Protein AF-A0AAN0KGN3-F1 (afdb_monomer_lite)

Secondary structure (DSSP, 8-state):
-HHHHHHHHHHHHHHHHHHHHHTT--HHHHHHHHHHHHHHHHHHHHHHHH--GGGG-S-PPTTHHHHHHHHHHHHHHHHHHTT-HHHHHHHHHHHHHHHHHHHPPPPGGG--

Radius of gyration: 15.7 Å; chains: 1; bounding box: 32×28×47 Å

Foldseek 3Di:
DVVVVVVVVVLVLLVVLLCCCPPVVPVVSVVVSVVVLVVLLVVLQCCLVVAALVVVPDDDPPCVVVVVVVSLVVVLVSCVVVPNPVSSVSSVVSVVSNVNRSHHDDDVVVPD

pLDDT: mean 86.77, std 10.45, range [43.47, 96.44]

Sequence (112 aa):
MNYWIKAIAFDSLLALALYAWLVAGMDGAGRVALFFLWFTAVMRILVGLLGNKTMFKEIRPTGFGVYHAVTDLVVVCLIVWVGHLWLGAILAIGYFLVEAARQKEPIAKEAA

Structure (mmCIF, N/CA/C/O backbone):
data_AF-A0AAN0KGN3-F1
#
_entry.id   AF-A0AAN0KGN3-F1
#
loop_
_atom_site.group_PDB
_atom_site.id
_atom_site.type_symbol
_atom_site.label_atom_id
_atom_site.label_alt_id
_atom_site.label_comp_id
_atom_site.label_asym_id
_atom_site.label_entity_id
_atom_site.label_seq_id
_atom_site.pdbx_PDB_ins_code
_atom_site.Cartn_x
_atom_site.Cartn_y
_atom_site.Cartn_z
_atom_site.occupancy
_atom_site.B_iso_or_equiv
_atom_site.auth_seq_id
_atom_site.auth_comp_id
_atom_site.auth_asym_id
_atom_site.auth_atom_id
_atom_site.pdbx_PDB_model_num
ATOM 1 N N . MET A 1 1 ? 7.179 13.508 15.544 1.00 60.62 1 MET A N 1
ATOM 2 C CA . MET A 1 1 ? 8.206 13.645 14.485 1.00 60.62 1 MET A CA 1
ATOM 3 C C . MET A 1 1 ? 8.683 12.291 13.958 1.00 60.62 1 MET A C 1
ATOM 5 O O . MET A 1 1 ? 8.536 12.050 12.770 1.00 60.62 1 MET A O 1
ATOM 9 N N . ASN A 1 2 ? 9.129 11.364 14.819 1.00 71.56 2 ASN A N 1
ATOM 10 C CA . ASN A 1 2 ? 9.619 10.035 14.396 1.00 71.56 2 ASN A CA 1
ATOM 11 C C . ASN A 1 2 ? 8.616 9.207 13.566 1.00 71.56 2 ASN A C 1
ATOM 13 O O . ASN A 1 2 ? 9.029 8.465 12.682 1.00 71.56 2 ASN A O 1
ATOM 17 N N . TYR A 1 3 ? 7.311 9.348 13.821 1.00 70.56 3 TYR A N 1
ATOM 18 C CA . TYR A 1 3 ? 6.257 8.634 13.089 1.00 70.56 3 TYR A CA 1
ATOM 19 C C . TYR A 1 3 ? 6.157 9.065 11.612 1.00 70.56 3 TYR A C 1
ATOM 21 O O . TYR A 1 3 ? 6.128 8.221 10.722 1.00 70.56 3 TYR A O 1
ATOM 29 N N . TRP A 1 4 ? 6.213 10.375 11.348 1.00 76.44 4 TRP A N 1
ATOM 30 C CA . TRP A 1 4 ? 6.208 10.937 9.992 1.00 76.44 4 TRP A CA 1
ATOM 31 C C . TRP A 1 4 ? 7.461 10.557 9.205 1.00 76.44 4 TRP A C 1
ATOM 33 O O . TRP A 1 4 ? 7.357 10.172 8.048 1.00 76.44 4 TRP A O 1
ATOM 43 N N . ILE A 1 5 ? 8.636 10.602 9.843 1.00 82.38 5 ILE A N 1
ATOM 44 C CA . ILE A 1 5 ? 9.907 10.262 9.186 1.00 82.38 5 ILE A CA 1
ATOM 45 C C . ILE A 1 5 ? 9.901 8.805 8.714 1.00 82.38 5 ILE A C 1
ATOM 47 O O . ILE A 1 5 ? 10.294 8.534 7.586 1.00 82.38 5 ILE A O 1
ATOM 51 N N . LYS A 1 6 ? 9.423 7.869 9.546 1.00 81.56 6 LYS A N 1
ATOM 52 C CA . LYS A 1 6 ? 9.345 6.448 9.171 1.00 81.56 6 LYS A CA 1
ATOM 53 C C . LYS A 1 6 ? 8.397 6.213 7.993 1.00 81.56 6 LYS A C 1
ATOM 55 O O . LYS A 1 6 ? 8.760 5.479 7.080 1.00 81.56 6 LYS A O 1
ATOM 60 N N . ALA A 1 7 ? 7.221 6.844 8.006 1.00 80.06 7 ALA A N 1
ATOM 61 C CA . ALA A 1 7 ? 6.247 6.725 6.922 1.00 80.06 7 ALA A CA 1
ATOM 62 C C . ALA A 1 7 ? 6.798 7.295 5.606 1.00 80.06 7 ALA A C 1
ATOM 64 O O . ALA A 1 7 ? 6.843 6.592 4.604 1.00 80.06 7 ALA A O 1
ATOM 65 N N . ILE A 1 8 ? 7.329 8.521 5.642 1.00 85.31 8 ILE A N 1
ATOM 66 C CA . ILE A 1 8 ? 7.904 9.184 4.465 1.00 85.31 8 ILE A CA 1
ATOM 67 C C . ILE A 1 8 ? 9.103 8.403 3.922 1.00 85.31 8 ILE A C 1
ATOM 69 O O . ILE A 1 8 ? 9.246 8.277 2.710 1.00 85.31 8 ILE A O 1
ATOM 73 N N . ALA A 1 9 ? 9.966 7.867 4.789 1.00 86.06 9 ALA A N 1
ATOM 74 C CA . ALA A 1 9 ? 11.120 7.082 4.358 1.00 86.06 9 ALA A CA 1
ATOM 75 C C . ALA A 1 9 ? 10.695 5.801 3.628 1.00 86.06 9 ALA A C 1
ATOM 77 O O . ALA A 1 9 ? 11.261 5.479 2.584 1.00 86.06 9 ALA A O 1
ATOM 78 N N . PHE A 1 10 ? 9.685 5.097 4.147 1.00 85.19 10 PHE A N 1
ATOM 79 C CA . PHE A 1 10 ? 9.154 3.902 3.497 1.00 85.19 10 PHE A CA 1
ATOM 80 C C . PHE A 1 10 ? 8.495 4.237 2.153 1.00 85.19 10 PHE A C 1
ATOM 82 O O . PHE A 1 10 ? 8.825 3.616 1.144 1.00 85.19 10 PHE A O 1
ATOM 89 N N . ASP A 1 11 ? 7.648 5.268 2.116 1.00 86.50 11 ASP A N 1
ATOM 90 C CA . ASP A 1 11 ? 6.973 5.718 0.894 1.00 86.50 11 ASP A CA 1
ATOM 91 C C . ASP A 1 11 ? 7.984 6.187 -0.162 1.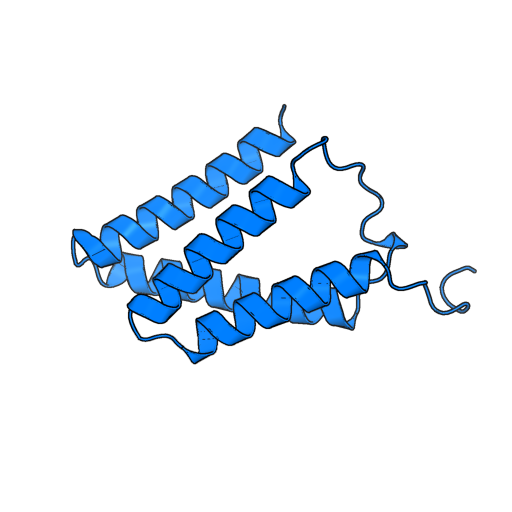00 86.50 11 ASP A C 1
ATOM 93 O O . ASP A 1 11 ? 7.846 5.868 -1.340 1.00 86.50 11 ASP A O 1
ATOM 97 N N . SER A 1 12 ? 9.053 6.871 0.256 1.00 87.38 12 SER A N 1
ATOM 98 C CA . SER A 1 12 ? 10.137 7.306 -0.634 1.00 87.38 12 SER A CA 1
ATOM 99 C C . SER A 1 12 ? 10.923 6.125 -1.200 1.00 87.38 12 SER A C 1
ATOM 101 O O . SER A 1 12 ? 11.287 6.138 -2.373 1.00 87.38 12 SER A O 1
ATOM 103 N N . LEU A 1 13 ? 11.177 5.089 -0.394 1.00 89.75 13 LEU A N 1
ATOM 104 C CA . LEU A 1 13 ? 11.869 3.882 -0.845 1.00 89.75 13 LEU A CA 1
ATOM 105 C C . LEU A 1 13 ? 11.018 3.097 -1.850 1.00 89.75 13 LEU A C 1
ATOM 107 O O . LEU A 1 13 ? 11.528 2.662 -2.883 1.00 89.75 13 LEU A O 1
ATOM 111 N N . LEU A 1 14 ? 9.715 2.970 -1.585 1.00 89.12 14 LEU A N 1
ATOM 112 C CA . LEU A 1 14 ? 8.775 2.360 -2.520 1.00 89.12 14 LEU A CA 1
ATOM 113 C C . LEU A 1 14 ? 8.667 3.179 -3.815 1.00 89.12 14 LEU A C 1
ATOM 115 O O . LEU A 1 14 ? 8.743 2.611 -4.902 1.00 89.12 14 LEU A O 1
ATOM 119 N N . ALA A 1 15 ? 8.553 4.504 -3.713 1.00 89.12 15 ALA A N 1
ATOM 120 C CA . ALA A 1 15 ? 8.502 5.400 -4.863 1.00 89.12 15 ALA A CA 1
ATOM 121 C C . ALA A 1 15 ? 9.782 5.325 -5.705 1.00 89.12 15 ALA A C 1
ATOM 123 O O . ALA A 1 15 ? 9.701 5.274 -6.930 1.00 89.12 15 ALA A O 1
ATOM 124 N N . LEU A 1 16 ? 10.958 5.250 -5.073 1.00 90.25 16 LEU A N 1
ATOM 125 C CA . LEU A 1 16 ? 12.233 5.081 -5.767 1.00 90.25 16 LEU A CA 1
ATOM 126 C C . LEU A 1 16 ? 12.302 3.736 -6.501 1.00 90.25 16 LEU A C 1
ATOM 128 O O . LEU A 1 16 ? 12.737 3.694 -7.650 1.00 90.25 16 LEU A O 1
ATOM 132 N N . ALA A 1 17 ? 11.849 2.649 -5.870 1.00 88.94 17 ALA A N 1
ATOM 133 C CA . ALA A 1 17 ? 11.807 1.330 -6.501 1.00 88.94 17 ALA A CA 1
ATOM 134 C C . ALA A 1 17 ? 10.844 1.303 -7.701 1.00 88.94 17 ALA A C 1
ATOM 136 O O . ALA A 1 17 ? 11.187 0.766 -8.755 1.00 88.94 17 ALA A O 1
ATOM 137 N N . LEU A 1 18 ? 9.672 1.935 -7.572 1.00 88.69 18 LEU A N 1
ATOM 138 C CA . LEU A 1 18 ? 8.719 2.094 -8.672 1.00 88.69 18 LEU A CA 1
ATOM 139 C C . LEU A 1 18 ? 9.287 2.979 -9.787 1.00 88.69 18 LEU A C 1
ATOM 141 O O . LEU A 1 18 ? 9.171 2.623 -10.951 1.00 88.69 18 LEU A O 1
ATOM 145 N N . TYR A 1 19 ? 9.957 4.085 -9.467 1.00 90.75 19 TYR A N 1
ATOM 146 C CA . TYR A 1 19 ? 10.610 4.934 -10.466 1.00 90.75 19 TYR A CA 1
ATOM 147 C C . TYR A 1 19 ? 11.707 4.177 -11.228 1.00 90.75 19 TYR A C 1
ATOM 149 O O . TYR A 1 19 ? 11.734 4.188 -12.459 1.00 90.75 19 TYR A O 1
ATOM 157 N N . ALA A 1 20 ? 12.587 3.473 -10.510 1.00 90.31 20 ALA A N 1
ATOM 158 C CA . ALA A 1 20 ? 13.652 2.675 -11.112 1.00 90.31 20 ALA A CA 1
ATOM 159 C C . ALA A 1 20 ? 13.094 1.588 -12.043 1.00 90.31 20 ALA A C 1
ATOM 161 O O . ALA A 1 20 ? 13.666 1.310 -13.095 1.00 90.31 20 ALA A O 1
ATOM 162 N N . TRP A 1 21 ? 11.948 1.005 -11.696 1.00 92.75 21 TRP A N 1
ATOM 163 C CA . TRP A 1 21 ? 11.275 0.054 -12.567 1.00 92.75 21 TRP A CA 1
ATOM 164 C C . TRP A 1 21 ? 10.630 0.722 -13.786 1.00 92.75 21 TRP A C 1
ATOM 166 O O . TRP A 1 21 ? 10.942 0.363 -14.918 1.00 92.75 21 TRP A O 1
ATOM 176 N N . LEU A 1 22 ? 9.742 1.693 -13.563 1.00 88.81 22 LEU A N 1
ATOM 177 C CA . LEU A 1 22 ? 8.845 2.220 -14.595 1.00 88.81 22 LEU A CA 1
ATOM 178 C C . LEU A 1 22 ? 9.511 3.214 -15.539 1.00 88.81 22 LEU A C 1
ATOM 180 O O . LEU A 1 22 ? 9.091 3.338 -16.685 1.00 88.81 22 LEU A O 1
ATOM 184 N N . VAL A 1 23 ? 10.532 3.924 -15.062 1.00 90.88 23 VAL A N 1
ATOM 185 C CA . VAL A 1 23 ? 11.231 4.951 -15.840 1.00 90.88 23 VAL A CA 1
ATOM 186 C C . VAL A 1 23 ? 12.600 4.457 -16.286 1.00 90.88 23 VAL A C 1
ATOM 188 O O . VAL A 1 23 ? 12.948 4.610 -17.452 1.00 90.88 23 VAL A O 1
ATOM 191 N N . ALA A 1 24 ? 13.373 3.837 -15.388 1.00 88.44 24 ALA A N 1
ATOM 192 C CA . ALA A 1 24 ? 14.718 3.358 -15.720 1.00 88.44 24 ALA A CA 1
ATOM 193 C C . ALA A 1 24 ? 14.748 1.925 -16.289 1.00 88.44 24 ALA A C 1
ATOM 195 O O . ALA A 1 24 ? 15.820 1.441 -16.647 1.00 88.44 24 ALA A O 1
ATOM 196 N N . GLY A 1 25 ? 13.598 1.242 -16.381 1.00 88.81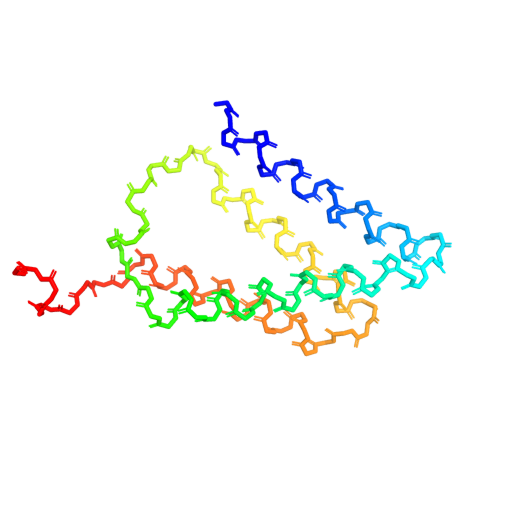 25 GLY A N 1
ATOM 197 C CA . GLY A 1 25 ? 13.494 -0.101 -16.962 1.00 88.81 25 GLY A CA 1
ATOM 198 C C . GLY A 1 25 ? 14.208 -1.186 -16.151 1.00 88.81 25 GLY A C 1
ATOM 199 O O . GLY A 1 25 ? 14.552 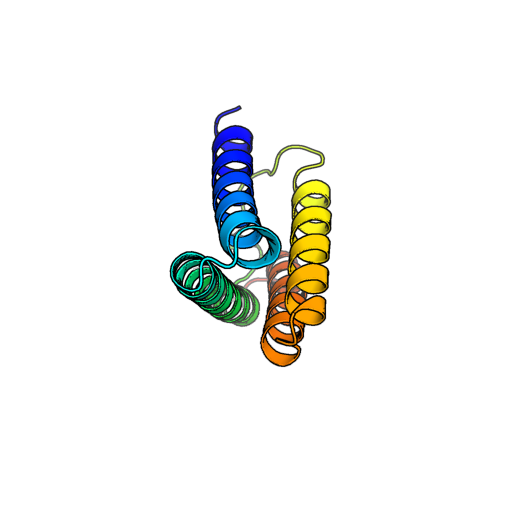-2.238 -16.684 1.00 88.81 25 GLY A O 1
ATOM 200 N N . MET A 1 26 ? 14.484 -0.941 -14.866 1.00 92.69 26 MET A N 1
ATOM 201 C CA . MET A 1 26 ? 15.199 -1.893 -14.019 1.00 92.69 26 MET A CA 1
ATOM 202 C C . MET A 1 26 ? 14.244 -2.971 -13.496 1.00 92.69 26 MET A C 1
ATOM 204 O O . MET A 1 26 ? 13.655 -2.830 -12.423 1.00 92.69 26 MET A O 1
ATOM 208 N N . ASP A 1 27 ? 14.143 -4.092 -14.211 1.00 90.69 27 ASP A N 1
ATOM 209 C CA . ASP A 1 27 ? 13.270 -5.219 -13.839 1.00 90.69 27 ASP A CA 1
ATOM 210 C C . ASP A 1 27 ? 13.503 -5.732 -12.410 1.00 90.69 27 ASP A C 1
ATOM 212 O O . ASP A 1 27 ? 12.566 -6.134 -11.717 1.00 90.69 27 ASP A O 1
ATOM 216 N N . GLY A 1 28 ? 14.754 -5.696 -11.937 1.00 89.81 28 GLY A N 1
ATOM 217 C CA . GLY A 1 28 ? 15.098 -6.068 -10.563 1.00 89.81 28 GLY A CA 1
ATOM 218 C C . GLY A 1 28 ? 14.388 -5.199 -9.521 1.00 89.81 28 GLY A C 1
ATOM 219 O O . GLY A 1 28 ? 13.845 -5.729 -8.552 1.00 89.81 28 GLY A O 1
ATOM 220 N N . ALA A 1 29 ? 14.322 -3.883 -9.747 1.00 90.31 29 ALA A N 1
ATOM 221 C CA . ALA A 1 29 ? 13.608 -2.961 -8.866 1.00 90.31 29 ALA A CA 1
ATOM 222 C C . ALA A 1 29 ? 12.096 -3.229 -8.889 1.00 90.31 29 ALA A C 1
ATOM 224 O O . ALA A 1 29 ? 11.455 -3.221 -7.838 1.00 90.31 29 ALA A O 1
ATOM 225 N N . GLY A 1 30 ? 11.552 -3.569 -10.061 1.00 90.50 30 GLY A N 1
ATOM 226 C CA . GLY A 1 30 ? 10.147 -3.941 -10.219 1.00 90.50 30 GLY A CA 1
ATOM 227 C C . GLY A 1 30 ? 9.768 -5.174 -9.410 1.00 90.50 30 GLY A C 1
ATOM 228 O O . GLY A 1 30 ? 8.782 -5.158 -8.678 1.00 90.50 30 GLY A O 1
ATOM 229 N N . ARG A 1 31 ? 10.594 -6.225 -9.452 1.00 93.06 31 ARG A N 1
ATOM 230 C CA . ARG A 1 31 ? 10.373 -7.446 -8.656 1.00 93.06 31 ARG A CA 1
ATOM 231 C C . ARG A 1 31 ? 10.372 -7.165 -7.157 1.00 93.06 31 ARG A C 1
ATOM 233 O O . ARG A 1 31 ? 9.517 -7.688 -6.447 1.00 93.06 31 ARG A O 1
ATOM 240 N N . VAL A 1 32 ? 11.296 -6.327 -6.684 1.00 92.25 32 VAL A N 1
ATOM 241 C CA . VAL A 1 32 ? 11.357 -5.925 -5.272 1.00 92.25 32 VAL A CA 1
ATOM 242 C C . VAL A 1 32 ? 10.116 -5.116 -4.889 1.00 92.25 32 VAL A C 1
ATOM 244 O O . VAL A 1 32 ? 9.474 -5.434 -3.889 1.00 92.25 32 VAL A O 1
ATOM 247 N N . ALA A 1 33 ? 9.725 -4.128 -5.699 1.00 91.88 33 ALA A N 1
ATOM 248 C CA . ALA A 1 33 ? 8.528 -3.325 -5.457 1.00 91.88 33 ALA A CA 1
ATOM 249 C C . ALA A 1 33 ? 7.261 -4.195 -5.413 1.00 91.88 33 ALA A C 1
ATOM 251 O O . ALA A 1 33 ? 6.494 -4.126 -4.454 1.00 91.88 33 ALA A O 1
AT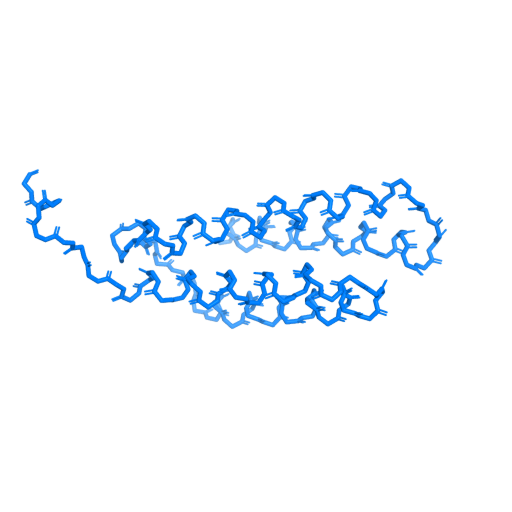OM 252 N N . LEU A 1 34 ? 7.070 -5.070 -6.405 1.00 93.81 34 LEU A N 1
ATOM 253 C CA . LEU A 1 34 ? 5.935 -5.991 -6.463 1.00 93.81 34 LEU A CA 1
ATOM 254 C C . LEU A 1 34 ? 5.903 -6.941 -5.265 1.00 93.81 34 LEU A C 1
ATOM 256 O O . LEU A 1 34 ? 4.831 -7.166 -4.706 1.00 93.81 34 LEU A O 1
ATOM 260 N N . PHE A 1 35 ? 7.053 -7.470 -4.841 1.00 94.25 35 PHE A N 1
ATOM 261 C CA . PHE A 1 35 ? 7.140 -8.313 -3.649 1.00 94.25 35 PHE A CA 1
ATOM 262 C C . PHE A 1 35 ? 6.660 -7.567 -2.397 1.00 94.25 35 PHE A C 1
ATOM 264 O O . PHE A 1 35 ? 5.795 -8.068 -1.677 1.00 94.25 35 PHE A O 1
ATOM 271 N N . PHE A 1 36 ? 7.158 -6.349 -2.163 1.00 92.56 36 PHE A N 1
ATOM 272 C CA . PHE A 1 36 ? 6.737 -5.537 -1.018 1.00 92.56 36 PHE A CA 1
ATOM 273 C C . PHE A 1 36 ? 5.254 -5.171 -1.066 1.00 92.56 36 PHE A C 1
ATOM 275 O O . PHE A 1 36 ? 4.586 -5.164 -0.029 1.00 92.56 36 PHE A O 1
ATOM 282 N N . LEU A 1 37 ? 4.718 -4.895 -2.252 1.00 94.56 37 LEU A N 1
ATOM 283 C CA . LEU A 1 37 ? 3.306 -4.574 -2.430 1.00 94.56 37 LEU A CA 1
ATOM 284 C C . LEU A 1 37 ? 2.407 -5.781 -2.171 1.00 94.56 37 LEU A C 1
ATOM 286 O O . LEU A 1 37 ? 1.419 -5.647 -1.455 1.00 94.56 37 LEU A O 1
ATOM 290 N N . TRP A 1 38 ? 2.769 -6.966 -2.667 1.00 95.69 38 TRP A N 1
ATOM 291 C CA . TRP A 1 38 ? 2.061 -8.207 -2.347 1.00 95.69 38 TRP A CA 1
ATOM 292 C C . TRP A 1 38 ? 2.105 -8.516 -0.854 1.00 95.69 38 TRP A C 1
ATOM 294 O O . TRP A 1 38 ? 1.067 -8.794 -0.255 1.00 95.69 38 TRP A O 1
ATOM 304 N N . PHE A 1 39 ? 3.283 -8.408 -0.238 1.00 94.75 39 PHE A N 1
ATOM 305 C CA . PHE A 1 39 ? 3.440 -8.579 1.203 1.00 94.75 39 PHE A CA 1
ATOM 306 C C . PHE A 1 39 ? 2.530 -7.617 1.981 1.00 94.75 39 PHE A C 1
ATOM 308 O O . PHE A 1 39 ? 1.776 -8.036 2.859 1.00 94.75 39 PHE A O 1
ATOM 315 N N . THR A 1 40 ? 2.528 -6.337 1.604 1.00 93.19 40 THR A N 1
ATOM 316 C CA . THR A 1 40 ? 1.673 -5.315 2.220 1.00 93.19 40 THR A CA 1
ATOM 317 C C . THR A 1 40 ? 0.189 -5.626 2.024 1.00 93.19 40 THR A C 1
ATOM 319 O O . THR A 1 40 ? -0.587 -5.514 2.971 1.00 93.19 40 THR A O 1
ATOM 322 N N . ALA A 1 41 ? -0.219 -6.062 0.830 1.00 94.25 41 ALA A N 1
ATOM 323 C CA . ALA A 1 41 ? -1.601 -6.421 0.528 1.00 94.25 41 ALA A CA 1
ATOM 324 C C . ALA A 1 41 ? -2.095 -7.585 1.404 1.00 94.25 41 ALA A C 1
ATOM 326 O O . ALA A 1 41 ? -3.159 -7.493 2.019 1.00 94.25 41 ALA A O 1
ATOM 327 N N . VAL A 1 42 ? -1.289 -8.645 1.528 1.00 96.12 42 VAL A N 1
ATOM 328 C CA . VAL A 1 42 ? -1.593 -9.804 2.382 1.00 96.12 42 VAL A CA 1
ATOM 329 C C . VAL A 1 42 ? -1.698 -9.384 3.845 1.00 96.12 42 VAL A C 1
ATOM 331 O O . VAL A 1 42 ? -2.682 -9.709 4.509 1.00 96.12 42 VAL A O 1
ATOM 334 N N . MET A 1 43 ? -0.735 -8.605 4.342 1.00 95.06 43 MET A N 1
ATOM 335 C CA . MET A 1 43 ? -0.761 -8.117 5.722 1.00 95.06 43 MET A CA 1
ATOM 336 C C . MET A 1 43 ? -1.991 -7.250 6.000 1.00 95.06 43 MET A C 1
ATOM 338 O O . MET A 1 43 ? -2.609 -7.398 7.051 1.00 95.06 43 MET A O 1
ATOM 342 N N . ARG A 1 44 ? -2.399 -6.390 5.058 1.00 93.25 44 ARG A N 1
ATOM 343 C CA . ARG A 1 44 ? -3.623 -5.583 5.183 1.00 93.25 44 ARG A CA 1
ATOM 344 C C . ARG A 1 44 ? -4.876 -6.442 5.264 1.00 93.25 44 ARG A C 1
ATOM 346 O O . ARG A 1 44 ? -5.729 -6.166 6.098 1.00 93.25 44 ARG A O 1
ATOM 353 N N . ILE A 1 45 ? -4.978 -7.496 4.456 1.00 95.19 45 ILE A N 1
ATOM 354 C CA . ILE A 1 45 ? -6.106 -8.432 4.532 1.00 95.19 45 ILE A CA 1
ATOM 355 C C . ILE A 1 45 ? -6.134 -9.128 5.895 1.00 95.19 45 ILE A C 1
ATOM 357 O O . ILE A 1 45 ? -7.175 -9.141 6.545 1.00 95.19 45 ILE A O 1
ATOM 361 N N . LEU A 1 46 ? -5.000 -9.658 6.362 1.00 93.62 46 LEU A N 1
ATOM 362 C CA . LEU A 1 46 ? -4.921 -10.331 7.663 1.00 93.62 46 LEU A CA 1
ATOM 363 C C . LEU A 1 46 ? -5.307 -9.391 8.808 1.00 93.62 46 LEU A C 1
ATOM 365 O O . LEU A 1 46 ? -6.165 -9.726 9.622 1.00 93.62 46 LEU A O 1
ATOM 369 N N . VAL A 1 47 ? -4.726 -8.191 8.834 1.00 92.56 47 VAL A N 1
ATOM 370 C CA . VAL A 1 47 ? -5.035 -7.159 9.830 1.00 92.56 47 VAL A CA 1
ATOM 371 C C . VAL A 1 47 ? -6.493 -6.714 9.732 1.00 92.56 47 VAL A C 1
ATOM 373 O O . VAL A 1 47 ? -7.133 -6.490 10.752 1.00 92.56 47 VAL A O 1
ATOM 376 N N . GLY A 1 48 ? -7.043 -6.599 8.529 1.00 92.06 48 GLY A N 1
ATOM 377 C CA . GLY A 1 48 ? -8.420 -6.181 8.322 1.00 92.06 48 GLY A CA 1
ATOM 378 C C . GLY A 1 48 ? -9.462 -7.231 8.733 1.00 92.06 48 GLY A C 1
ATOM 379 O O . GLY A 1 48 ? -10.527 -6.894 9.243 1.00 92.06 48 GLY A O 1
ATOM 380 N N . LEU A 1 49 ? -9.157 -8.518 8.560 1.00 92.25 49 LEU A N 1
ATOM 381 C CA . LEU A 1 49 ? -10.056 -9.607 8.952 1.00 92.25 49 LEU A CA 1
ATOM 382 C C . LEU A 1 49 ? -9.964 -9.927 10.452 1.00 92.25 49 LEU A C 1
ATOM 384 O O . LEU A 1 49 ? -10.991 -10.116 11.114 1.00 92.25 49 LEU A O 1
ATOM 388 N N . LEU A 1 50 ? -8.739 -9.981 10.982 1.00 91.56 50 LEU A N 1
ATOM 389 C CA . LEU A 1 50 ? -8.450 -10.417 12.352 1.00 91.56 50 LEU A CA 1
ATOM 390 C C . LEU A 1 50 ? -8.379 -9.259 13.351 1.00 91.56 50 LEU A C 1
ATOM 392 O O . LEU A 1 50 ? -8.569 -9.467 14.546 1.00 91.56 50 LEU A O 1
ATOM 396 N N . GLY A 1 51 ? -8.107 -8.044 12.880 1.00 88.12 51 GLY A N 1
ATOM 397 C CA . GLY A 1 51 ? -7.950 -6.877 13.732 1.00 88.12 51 GLY A CA 1
ATOM 398 C C . GLY A 1 51 ? -9.264 -6.337 14.283 1.00 88.12 51 GLY A C 1
ATOM 399 O O . GLY A 1 51 ? -10.359 -6.626 13.795 1.00 88.12 51 GLY A O 1
ATOM 400 N N . ASN A 1 52 ? -9.135 -5.515 15.320 1.00 88.75 52 ASN A N 1
ATOM 401 C CA . ASN A 1 52 ? -10.227 -4.770 15.936 1.00 88.75 52 ASN A CA 1
ATOM 402 C C . ASN A 1 52 ? -9.705 -3.422 16.465 1.00 88.75 52 ASN A C 1
ATOM 404 O O . ASN A 1 52 ? -8.491 -3.188 16.497 1.00 88.75 52 ASN A O 1
ATOM 408 N N . LYS A 1 53 ? -10.600 -2.547 16.939 1.00 87.00 53 LYS A N 1
ATOM 409 C CA . LYS A 1 53 ? -10.247 -1.201 17.426 1.00 87.00 53 LYS A CA 1
ATOM 410 C C . LYS A 1 53 ? -9.158 -1.186 18.511 1.00 87.00 53 LYS A C 1
ATOM 412 O O . LYS A 1 53 ? -8.413 -0.214 18.620 1.00 87.00 53 LYS A O 1
ATOM 417 N N . THR A 1 54 ? -9.005 -2.262 19.289 1.00 85.31 54 THR A N 1
ATOM 418 C CA . THR A 1 54 ? -7.992 -2.349 20.355 1.00 85.31 54 THR A CA 1
ATOM 419 C C . THR A 1 54 ? -6.561 -2.510 19.832 1.00 85.31 54 THR A C 1
ATOM 421 O O . THR A 1 54 ? -5.629 -2.100 20.522 1.00 85.31 54 THR A O 1
ATOM 424 N N . MET A 1 55 ? -6.384 -3.023 18.608 1.00 84.56 55 MET A N 1
ATOM 425 C CA . MET A 1 55 ? -5.077 -3.134 17.945 1.00 84.56 55 MET A CA 1
ATOM 426 C C . MET A 1 55 ? -4.577 -1.797 17.380 1.00 84.56 55 MET A C 1
ATOM 428 O O . MET A 1 55 ? -3.405 -1.663 17.043 1.00 84.56 55 MET A O 1
ATOM 432 N N . PHE A 1 56 ? -5.448 -0.787 17.293 1.00 82.31 56 PHE A N 1
ATOM 433 C CA . PHE A 1 56 ? -5.151 0.514 16.685 1.00 82.31 56 PHE A CA 1
ATOM 434 C C . PHE A 1 56 ? -5.171 1.668 17.695 1.00 82.31 56 PHE A C 1
ATOM 436 O O . PHE A 1 56 ? -5.428 2.807 17.317 1.00 82.31 56 PHE A O 1
ATOM 443 N N . LYS A 1 57 ? -4.891 1.381 18.974 1.00 67.25 57 LYS A N 1
ATOM 444 C CA . LYS A 1 57 ? -4.941 2.344 20.093 1.00 67.25 57 LYS A CA 1
ATOM 445 C C . LYS A 1 57 ? -3.983 3.537 19.967 1.00 67.25 57 LYS A C 1
ATOM 447 O O . LYS A 1 57 ? -4.135 4.501 20.712 1.00 67.25 57 LYS A O 1
ATOM 452 N N . GLU A 1 58 ? -2.999 3.492 19.070 1.00 68.81 58 GLU A N 1
ATOM 453 C CA . GLU A 1 58 ? -2.084 4.616 18.870 1.00 68.81 58 GLU A CA 1
ATOM 454 C C . GLU A 1 58 ? -2.805 5.832 18.275 1.00 68.81 58 GLU A C 1
ATOM 456 O O . GLU A 1 58 ? -3.401 5.773 17.195 1.00 68.81 58 GLU A O 1
ATOM 461 N N . ILE A 1 59 ? -2.695 6.965 18.974 1.00 65.00 59 ILE A N 1
ATOM 462 C CA . ILE A 1 59 ? -3.178 8.263 18.504 1.00 65.00 59 ILE A CA 1
ATOM 463 C C . ILE A 1 59 ? -2.341 8.659 17.286 1.00 65.00 59 ILE A C 1
ATOM 465 O O . ILE A 1 59 ? -1.187 9.079 17.404 1.00 65.00 59 ILE A O 1
ATOM 469 N N . ARG A 1 60 ? -2.926 8.516 16.095 1.00 69.69 60 ARG A N 1
ATOM 470 C CA . ARG A 1 60 ? -2.326 9.018 14.860 1.00 69.69 60 ARG A CA 1
ATOM 471 C C . ARG A 1 60 ? -2.268 10.549 14.909 1.00 69.69 60 ARG A C 1
ATOM 473 O O . ARG A 1 60 ? -3.249 11.171 15.319 1.00 69.69 60 ARG A O 1
ATOM 480 N N . PRO A 1 61 ? -1.170 11.173 14.448 1.00 77.38 61 PRO A N 1
ATOM 481 C CA . PRO A 1 61 ? -1.139 12.615 14.248 1.00 77.38 61 PRO A CA 1
ATOM 482 C C . PRO A 1 61 ? -2.287 13.060 13.334 1.00 77.38 61 PRO A C 1
ATOM 484 O O . PRO A 1 61 ? -2.631 12.358 12.377 1.00 77.38 61 PRO A O 1
ATOM 487 N N . THR A 1 62 ? -2.855 14.238 13.593 1.00 77.31 62 THR A N 1
ATOM 488 C CA . THR A 1 62 ? -3.889 14.835 12.738 1.00 77.31 62 THR A CA 1
ATOM 489 C C . THR A 1 62 ? -3.418 14.874 11.279 1.00 77.31 62 THR A C 1
ATOM 491 O O . THR A 1 62 ? -2.283 15.255 10.999 1.00 77.31 62 THR A O 1
ATOM 494 N N . GLY A 1 63 ? -4.269 14.437 10.345 1.00 75.38 63 GLY A N 1
ATOM 495 C CA . GLY A 1 63 ? -3.961 14.395 8.907 1.00 75.38 63 GLY A CA 1
ATOM 496 C C . GLY A 1 63 ? -3.200 13.152 8.424 1.00 75.38 63 GLY A C 1
ATOM 497 O O . GLY A 1 63 ? -3.175 12.891 7.224 1.00 75.38 63 GLY A O 1
ATOM 498 N N . PHE A 1 64 ? -2.658 12.322 9.321 1.00 80.56 64 PHE A N 1
ATOM 499 C CA . PHE A 1 64 ? -1.903 11.125 8.930 1.00 80.56 64 PHE A CA 1
ATOM 500 C C . PHE A 1 64 ? -2.762 10.067 8.213 1.00 80.56 64 PHE A C 1
ATOM 502 O O . PHE A 1 64 ? -2.289 9.379 7.313 1.00 80.56 64 PHE A O 1
ATOM 509 N N . GLY A 1 65 ? -4.045 9.957 8.578 1.00 80.88 65 GLY A N 1
ATOM 510 C CA . GLY A 1 65 ? -4.987 9.079 7.875 1.00 80.88 65 GLY A CA 1
ATOM 511 C C . GLY A 1 65 ? -5.207 9.496 6.417 1.00 80.88 65 GLY A C 1
ATOM 512 O O . GLY A 1 65 ? -5.194 8.646 5.533 1.00 80.88 65 GLY A O 1
ATOM 513 N N . VAL A 1 66 ? -5.332 10.805 6.166 1.00 85.31 66 VAL A N 1
ATOM 514 C CA . VAL A 1 66 ? -5.504 11.360 4.813 1.00 85.31 66 VAL A CA 1
ATOM 515 C C . VAL A 1 66 ? -4.236 11.162 3.988 1.00 85.31 66 VAL A C 1
ATOM 517 O O . VAL A 1 66 ? -4.326 10.727 2.847 1.00 85.31 66 VAL A O 1
ATOM 520 N N . TYR A 1 67 ? -3.061 11.413 4.576 1.00 85.12 67 TYR A N 1
ATOM 521 C CA . TYR A 1 67 ? -1.776 11.167 3.920 1.00 85.12 67 TYR A CA 1
ATOM 522 C C . TYR A 1 67 ? -1.667 9.725 3.407 1.00 85.12 67 TYR A C 1
ATOM 524 O O . TYR A 1 67 ? -1.451 9.517 2.217 1.00 85.12 67 TYR A O 1
ATOM 532 N N . HIS A 1 68 ? -1.914 8.731 4.267 1.00 84.88 68 HIS A N 1
ATOM 533 C CA . HIS A 1 68 ? -1.866 7.330 3.846 1.00 84.88 68 HIS A CA 1
ATOM 534 C C . HIS A 1 68 ? -2.916 6.968 2.801 1.00 84.88 68 HIS A C 1
ATOM 536 O O . HIS A 1 68 ? -2.599 6.220 1.884 1.00 84.88 68 HIS A O 1
ATOM 542 N N . ALA A 1 69 ? -4.137 7.499 2.912 1.00 87.25 69 ALA A N 1
ATOM 543 C CA . ALA A 1 69 ? -5.179 7.259 1.918 1.00 87.25 69 ALA A CA 1
ATOM 544 C C . ALA A 1 69 ? -4.757 7.760 0.526 1.00 87.25 69 ALA A C 1
ATOM 546 O O . ALA A 1 69 ? -4.953 7.069 -0.471 1.00 87.25 69 ALA A O 1
ATOM 547 N N . VAL A 1 70 ? -4.141 8.945 0.464 1.00 90.94 70 VAL A N 1
ATOM 548 C CA . VAL A 1 70 ? -3.645 9.528 -0.789 1.00 90.94 70 VAL A CA 1
ATOM 549 C C . VAL A 1 70 ? -2.468 8.726 -1.339 1.00 90.94 70 VAL A C 1
ATOM 551 O O . VAL A 1 70 ? -2.489 8.380 -2.519 1.00 90.94 70 VAL A O 1
ATOM 554 N N . THR A 1 71 ? -1.473 8.385 -0.512 1.00 90.00 71 THR A N 1
ATOM 555 C CA . THR A 1 71 ? -0.340 7.560 -0.961 1.00 90.00 71 THR A CA 1
ATOM 556 C C . THR A 1 71 ? -0.823 6.209 -1.489 1.00 90.00 71 THR A C 1
ATOM 558 O O . THR A 1 71 ? -0.418 5.795 -2.574 1.00 90.00 71 THR A O 1
ATOM 561 N N . ASP A 1 72 ? -1.727 5.541 -0.770 1.00 90.88 72 ASP A N 1
ATOM 562 C CA . ASP A 1 72 ? -2.272 4.248 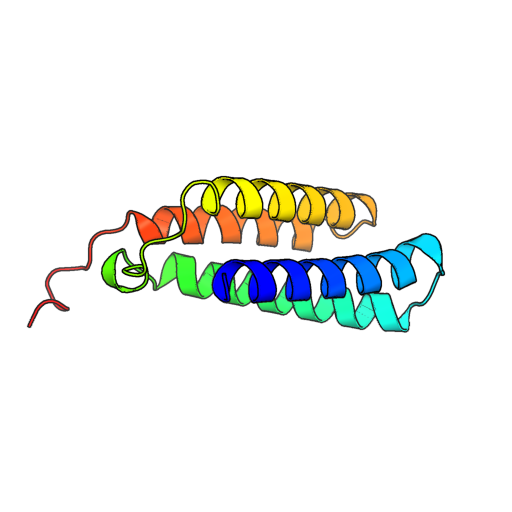-1.183 1.00 90.88 72 ASP A CA 1
ATOM 563 C C . ASP A 1 72 ? -3.020 4.337 -2.509 1.00 90.88 72 ASP A C 1
ATOM 565 O O . ASP A 1 72 ? -2.828 3.485 -3.377 1.00 90.88 72 ASP A O 1
ATOM 569 N N . LEU A 1 73 ? -3.825 5.384 -2.699 1.00 93.94 73 LEU A N 1
ATOM 570 C CA . LEU A 1 73 ? -4.522 5.616 -3.958 1.00 93.94 73 LEU A CA 1
ATOM 571 C C . LEU A 1 73 ? -3.536 5.788 -5.121 1.00 93.94 73 LEU A C 1
ATOM 573 O O . LEU A 1 73 ? -3.714 5.170 -6.169 1.00 93.94 73 LEU A O 1
ATOM 577 N N . VAL A 1 74 ? -2.479 6.585 -4.935 1.00 93.62 74 VAL A N 1
ATOM 578 C CA . VAL A 1 74 ? -1.440 6.785 -5.957 1.00 93.62 74 VAL A CA 1
ATOM 579 C C . VAL A 1 74 ? -0.758 5.462 -6.301 1.00 93.62 74 VAL A C 1
ATOM 581 O O . VAL A 1 74 ? -0.624 5.132 -7.479 1.00 93.62 74 VAL A O 1
ATOM 584 N N . VAL A 1 75 ? -0.377 4.672 -5.294 1.00 92.31 75 VAL A N 1
ATOM 585 C CA . VAL A 1 75 ? 0.251 3.358 -5.493 1.00 92.31 75 VAL A CA 1
ATOM 586 C C . VAL A 1 75 ? -0.680 2.409 -6.249 1.00 92.31 75 VAL A C 1
ATOM 588 O O . VAL A 1 75 ? -0.246 1.767 -7.204 1.00 92.31 75 VAL A O 1
ATOM 591 N N . VAL A 1 76 ? -1.962 2.341 -5.879 1.00 94.88 76 VAL A N 1
ATOM 592 C CA . VAL A 1 76 ? -2.956 1.508 -6.574 1.00 94.88 76 VAL A CA 1
ATOM 593 C C . VAL A 1 76 ? -3.085 1.923 -8.039 1.00 94.88 76 VAL A C 1
ATOM 595 O O . VAL A 1 76 ? -3.010 1.063 -8.916 1.00 94.88 76 VAL A O 1
ATOM 598 N N . CYS A 1 77 ? -3.217 3.223 -8.319 1.00 94.62 77 CYS A N 1
ATOM 599 C CA . CYS A 1 77 ? -3.300 3.741 -9.685 1.00 94.62 77 CYS A CA 1
ATOM 600 C C . CYS A 1 77 ? -2.059 3.383 -10.513 1.00 94.62 77 CYS A C 1
ATOM 602 O O . CYS A 1 77 ? -2.197 2.920 -11.644 1.00 94.62 77 CYS A O 1
ATOM 604 N N . LEU A 1 78 ? -0.857 3.540 -9.950 1.00 92.31 78 LEU A N 1
ATOM 605 C CA . LEU A 1 78 ? 0.395 3.194 -10.629 1.00 92.31 78 LEU A CA 1
ATOM 606 C C . LEU A 1 78 ? 0.490 1.697 -10.931 1.00 92.31 78 LEU A C 1
ATOM 608 O O . LEU A 1 78 ? 0.900 1.318 -12.022 1.00 92.31 78 LEU A O 1
ATOM 612 N N . ILE A 1 79 ? 0.080 0.841 -9.997 1.00 93.56 79 ILE A N 1
ATOM 613 C CA . ILE A 1 79 ? 0.133 -0.616 -10.165 1.00 93.56 79 ILE A CA 1
ATOM 614 C C . ILE A 1 79 ? -0.888 -1.116 -11.187 1.00 93.56 79 ILE A C 1
ATOM 616 O O . ILE A 1 79 ? -0.588 -1.996 -11.995 1.00 93.56 79 ILE A O 1
ATOM 620 N N . VAL A 1 80 ? -2.077 -0.517 -11.200 1.00 94.56 80 VAL A N 1
ATOM 621 C CA . VAL A 1 80 ? -3.087 -0.753 -12.236 1.00 94.56 80 VAL A CA 1
ATOM 622 C C . VAL A 1 80 ? -2.574 -0.314 -13.607 1.00 94.56 80 VAL A C 1
ATOM 624 O O . VAL A 1 80 ? -2.697 -1.075 -14.566 1.00 94.56 80 VAL A O 1
ATOM 627 N N . TRP A 1 81 ? -1.955 0.867 -13.692 1.00 91.81 81 TRP A N 1
ATOM 628 C CA . TRP A 1 81 ? -1.404 1.413 -14.935 1.00 91.81 81 TRP A CA 1
ATOM 629 C C . TRP A 1 81 ? -0.394 0.469 -15.599 1.00 91.81 81 TRP A C 1
ATOM 631 O O . TRP A 1 81 ? -0.388 0.320 -16.816 1.00 91.81 81 TRP A O 1
ATOM 641 N N . VAL A 1 82 ? 0.419 -0.225 -14.803 1.00 90.81 82 VAL A N 1
ATOM 642 C CA . VAL A 1 82 ? 1.461 -1.143 -15.299 1.00 90.81 82 VAL A CA 1
ATOM 643 C C . VAL A 1 82 ? 0.944 -2.566 -15.544 1.00 90.81 82 VAL A C 1
ATOM 645 O O . VAL A 1 82 ? 1.726 -3.490 -15.743 1.00 90.81 82 VAL A O 1
ATOM 648 N N . GLY A 1 83 ? -0.380 -2.758 -15.525 1.00 92.19 83 GLY A N 1
ATOM 649 C CA . GLY A 1 83 ? -1.048 -4.010 -15.890 1.00 92.19 83 GLY A CA 1
ATOM 650 C C . GLY A 1 83 ? -1.323 -4.970 -14.730 1.00 92.19 83 GLY A C 1
ATOM 651 O O . GLY A 1 83 ? -1.942 -6.015 -14.930 1.00 92.19 83 GLY A O 1
ATOM 652 N N . HIS A 1 84 ? -0.942 -4.632 -13.496 1.00 93.31 84 HIS A N 1
ATOM 653 C CA . HIS A 1 84 ? -1.153 -5.485 -12.322 1.00 93.31 84 HIS A CA 1
ATOM 654 C C . HIS A 1 84 ? -2.513 -5.228 -11.648 1.00 93.31 84 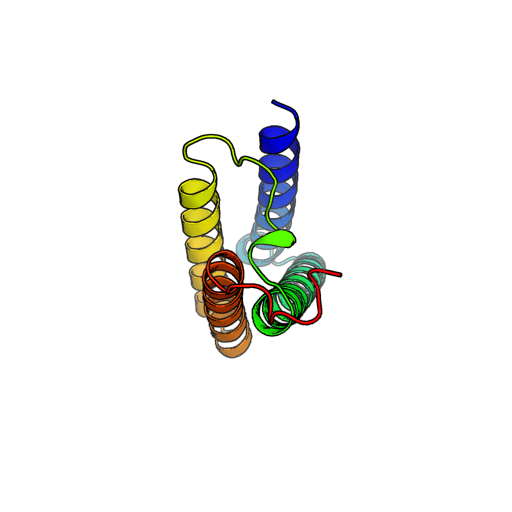HIS A C 1
ATOM 656 O O . HIS A 1 84 ? -2.598 -4.937 -10.453 1.00 93.31 84 HIS A O 1
ATOM 662 N N . LEU A 1 85 ? -3.598 -5.390 -12.413 1.00 94.44 85 LEU A N 1
ATOM 663 C CA . LEU A 1 85 ? -4.977 -5.125 -11.972 1.00 94.44 85 LEU A CA 1
ATOM 664 C C . LEU A 1 85 ? -5.356 -5.854 -10.677 1.00 94.44 85 LEU A C 1
ATOM 666 O O . LEU A 1 85 ? -5.908 -5.245 -9.762 1.00 94.44 85 LEU A O 1
ATOM 670 N N . TRP A 1 86 ? -5.022 -7.143 -10.576 1.00 95.25 86 TRP A N 1
ATOM 671 C CA . TRP A 1 86 ? -5.334 -7.955 -9.398 1.00 95.25 86 TRP A CA 1
ATOM 672 C C . TRP A 1 86 ? -4.654 -7.431 -8.138 1.00 95.25 86 TRP A C 1
ATOM 674 O O . TRP A 1 86 ? -5.304 -7.286 -7.107 1.00 95.25 86 TRP A O 1
ATOM 684 N N . LEU A 1 87 ? -3.366 -7.095 -8.222 1.00 95.19 87 LEU A N 1
ATOM 685 C CA . LEU A 1 87 ? -2.635 -6.546 -7.084 1.00 95.19 87 LEU A CA 1
ATOM 686 C C . LEU A 1 87 ? -3.212 -5.187 -6.669 1.00 95.19 87 LEU A C 1
ATOM 688 O O . LEU A 1 87 ? -3.433 -4.964 -5.482 1.00 95.19 87 LEU A O 1
ATOM 692 N N . GLY A 1 88 ? -3.515 -4.312 -7.635 1.00 95.06 88 GLY A N 1
ATOM 693 C CA . GLY A 1 88 ? -4.163 -3.026 -7.367 1.00 95.06 88 GLY A CA 1
ATOM 694 C C . GLY A 1 88 ? -5.507 -3.183 -6.646 1.00 95.06 88 GLY A C 1
ATOM 695 O O . GLY A 1 88 ? -5.743 -2.530 -5.630 1.00 95.06 88 GLY A O 1
ATOM 696 N N . ALA A 1 89 ? -6.356 -4.106 -7.108 1.00 95.81 89 ALA A N 1
ATOM 697 C CA . ALA A 1 89 ? -7.637 -4.401 -6.469 1.00 95.81 89 ALA A CA 1
ATOM 698 C C . ALA A 1 89 ? -7.463 -4.946 -5.041 1.00 95.81 89 ALA A C 1
ATOM 700 O O . ALA A 1 89 ? -8.127 -4.481 -4.118 1.00 95.81 89 ALA A O 1
ATOM 701 N N . ILE A 1 90 ? -6.543 -5.892 -4.833 1.00 96.44 90 ILE A N 1
ATOM 702 C CA . ILE A 1 90 ? -6.278 -6.490 -3.515 1.00 96.44 90 ILE A CA 1
ATOM 703 C C . ILE A 1 90 ? -5.724 -5.441 -2.541 1.00 96.44 90 ILE A C 1
ATOM 705 O O . ILE A 1 90 ? -6.138 -5.414 -1.383 1.00 96.44 90 ILE A O 1
ATOM 709 N N . LEU A 1 91 ? -4.843 -4.542 -2.991 1.00 95.19 91 LEU A N 1
ATOM 710 C CA . LEU A 1 91 ? -4.343 -3.425 -2.180 1.00 95.19 91 LEU A CA 1
ATOM 711 C C . LEU A 1 91 ? -5.474 -2.488 -1.736 1.00 95.19 91 LEU A C 1
ATOM 713 O O . LEU A 1 91 ? -5.523 -2.114 -0.561 1.00 95.19 91 LEU A O 1
ATOM 717 N N . ALA A 1 92 ? -6.393 -2.153 -2.647 1.00 95.19 92 ALA A N 1
ATOM 718 C CA . ALA A 1 92 ? -7.552 -1.317 -2.348 1.00 95.19 92 ALA A CA 1
ATOM 719 C C . ALA A 1 92 ? -8.517 -2.003 -1.365 1.00 95.19 92 ALA A C 1
ATOM 721 O O . ALA A 1 92 ? -8.906 -1.410 -0.361 1.00 95.19 92 ALA A O 1
ATOM 722 N N . ILE A 1 93 ? -8.855 -3.276 -1.596 1.00 95.81 93 ILE A N 1
ATOM 723 C CA . ILE A 1 93 ? -9.695 -4.067 -0.682 1.00 95.81 93 ILE A CA 1
ATOM 724 C C . ILE A 1 93 ? -9.032 -4.170 0.695 1.00 95.81 93 ILE A C 1
ATOM 726 O O . ILE A 1 93 ? -9.681 -3.941 1.713 1.00 95.81 93 ILE A O 1
ATOM 730 N N . GLY A 1 94 ? -7.730 -4.460 0.737 1.00 94.56 94 GLY A N 1
ATOM 731 C CA . GLY A 1 94 ? -6.955 -4.525 1.971 1.00 94.56 94 GLY A CA 1
ATOM 732 C C . GLY A 1 94 ? -6.999 -3.214 2.758 1.00 94.56 94 GLY A C 1
ATOM 733 O O . GLY A 1 94 ? -7.172 -3.248 3.974 1.00 94.56 94 GLY A O 1
ATOM 734 N N . TYR A 1 95 ? -6.902 -2.062 2.086 1.00 93.75 95 TYR A N 1
ATOM 735 C CA . TYR A 1 95 ? -7.064 -0.754 2.728 1.00 93.75 95 TYR A CA 1
ATOM 736 C C . TYR A 1 95 ? -8.436 -0.622 3.411 1.00 93.75 95 TYR A C 1
ATOM 738 O O . TYR A 1 95 ? -8.499 -0.330 4.606 1.00 93.75 95 TYR A O 1
ATOM 746 N N . PHE A 1 96 ? -9.528 -0.916 2.696 1.00 93.81 96 PHE A N 1
ATOM 747 C CA . PHE A 1 96 ? -10.877 -0.840 3.268 1.00 93.81 96 PHE A CA 1
ATOM 748 C C . PHE A 1 96 ? -11.089 -1.819 4.423 1.00 93.81 96 PHE A C 1
ATOM 750 O O . PHE A 1 96 ? -11.730 -1.463 5.410 1.00 93.81 96 PHE A O 1
ATOM 757 N N . LEU A 1 97 ? -10.527 -3.028 4.344 1.00 93.75 97 LEU A N 1
ATOM 758 C CA . LEU A 1 97 ? -10.592 -3.994 5.439 1.00 93.75 97 LEU A CA 1
ATOM 759 C C . LEU A 1 97 ? -9.869 -3.480 6.691 1.00 93.75 97 LEU A C 1
ATOM 761 O O . LEU A 1 97 ? -10.383 -3.640 7.795 1.00 93.75 97 LEU A O 1
ATOM 765 N N . VAL A 1 98 ? -8.709 -2.831 6.545 1.00 92.88 98 VAL A N 1
ATOM 766 C CA . VAL A 1 98 ? -8.000 -2.221 7.683 1.00 92.88 98 VAL A CA 1
ATOM 767 C C . VAL A 1 98 ? -8.813 -1.081 8.292 1.00 92.88 98 VAL A C 1
ATOM 769 O O . VAL A 1 98 ? -8.910 -0.993 9.516 1.00 92.88 98 VAL A O 1
ATOM 772 N N . GLU A 1 99 ? -9.423 -0.223 7.475 1.00 90.88 99 GLU A N 1
ATOM 773 C CA . GLU A 1 99 ? -10.290 0.849 7.978 1.00 90.88 99 GLU A CA 1
ATOM 774 C C . GLU A 1 99 ? -11.552 0.300 8.664 1.00 90.88 99 GLU A C 1
ATOM 776 O O . GLU A 1 99 ? -11.948 0.802 9.716 1.00 90.88 99 GLU A O 1
ATOM 781 N N . ALA A 1 100 ? -12.126 -0.797 8.162 1.00 89.50 100 ALA A N 1
ATOM 782 C CA . ALA A 1 100 ? -13.215 -1.499 8.836 1.00 89.50 100 ALA A CA 1
ATOM 783 C C . ALA A 1 100 ? -12.765 -2.096 10.184 1.00 89.50 100 ALA A C 1
ATOM 785 O O . ALA A 1 100 ? -13.448 -1.932 11.197 1.00 89.50 100 ALA A O 1
ATOM 786 N N . ALA A 1 101 ? -11.585 -2.723 10.242 1.00 90.50 101 ALA A N 1
ATOM 787 C CA . ALA A 1 101 ? -11.028 -3.279 11.477 1.00 90.50 101 ALA A CA 1
ATOM 788 C C . ALA A 1 101 ? -10.772 -2.215 12.554 1.00 90.50 101 ALA A C 1
ATOM 790 O O . ALA A 1 101 ? -10.935 -2.495 13.741 1.00 90.50 101 ALA A O 1
ATOM 791 N N . ARG A 1 102 ? -10.429 -0.980 12.165 1.00 88.12 102 ARG A N 1
ATOM 792 C CA . ARG A 1 102 ? -10.288 0.152 13.101 1.00 88.12 102 ARG A CA 1
ATOM 793 C C . ARG A 1 102 ? -11.591 0.510 13.808 1.00 88.12 102 ARG A C 1
ATOM 795 O O . ARG A 1 102 ? -11.545 1.014 14.925 1.00 88.12 102 ARG A O 1
ATOM 802 N N . GLN A 1 103 ? -12.727 0.259 13.164 1.00 87.81 103 GLN A N 1
ATOM 803 C CA . GLN A 1 103 ? -14.061 0.566 13.685 1.00 87.81 103 GLN A CA 1
ATOM 804 C C . GLN A 1 103 ? -14.719 -0.650 14.355 1.00 87.81 103 GLN A C 1
ATOM 806 O O . GLN A 1 103 ? -15.654 -0.498 15.138 1.00 87.81 103 GLN A O 1
ATOM 811 N N . LYS A 1 104 ? -14.218 -1.860 14.080 1.00 86.50 104 LYS A N 1
ATOM 812 C CA . LYS A 1 104 ? -14.744 -3.122 14.605 1.00 86.50 104 LYS A CA 1
ATOM 813 C C . LYS A 1 104 ? -14.553 -3.228 16.119 1.00 86.50 104 LYS A C 1
ATOM 815 O O . LYS A 1 104 ? -13.440 -3.106 16.639 1.00 86.50 104 LYS A O 1
ATOM 820 N N . GLU A 1 105 ? -15.644 -3.499 16.828 1.00 84.69 105 GLU A N 1
ATOM 821 C CA . GLU A 1 105 ? -15.612 -3.762 18.265 1.00 84.69 105 GLU A CA 1
ATOM 822 C C . GLU A 1 105 ? -14.984 -5.131 18.573 1.00 84.69 105 GLU A C 1
ATOM 824 O O . GLU A 1 105 ? -15.155 -6.073 17.793 1.00 84.69 105 GLU A O 1
ATOM 829 N N . PRO A 1 106 ? -14.244 -5.270 19.689 1.00 80.00 106 PRO A N 1
ATOM 830 C CA . PRO A 1 106 ? -13.757 -6.571 20.121 1.00 80.00 106 PRO A CA 1
ATOM 831 C C . PRO A 1 106 ? -14.950 -7.454 20.500 1.00 80.00 106 PRO A C 1
ATOM 833 O O . PRO A 1 106 ? -15.888 -7.008 21.163 1.00 80.00 106 PRO A O 1
ATOM 836 N N . ILE A 1 107 ? -14.921 -8.720 20.087 1.00 73.00 107 ILE A N 1
ATOM 837 C CA . ILE A 1 107 ? -15.933 -9.689 20.512 1.00 73.00 107 ILE A CA 1
ATOM 838 C C . ILE A 1 107 ? -15.701 -9.931 22.008 1.00 73.00 107 ILE A C 1
ATOM 840 O O . ILE A 1 107 ? -14.571 -10.189 22.416 1.00 73.00 107 ILE A O 1
ATOM 844 N N . ALA A 1 108 ? -16.760 -9.849 22.820 1.00 62.81 108 ALA A N 1
ATOM 845 C CA . ALA A 1 108 ? -16.752 -9.786 24.291 1.00 62.81 108 ALA A CA 1
ATOM 846 C C . ALA A 1 108 ? -15.934 -10.861 25.055 1.00 62.81 108 ALA A C 1
ATOM 848 O O . ALA A 1 108 ? -15.818 -10.780 26.273 1.00 62.81 108 ALA A O 1
ATOM 849 N N . LYS A 1 109 ? -15.345 -11.851 24.373 1.00 55.03 109 LYS A N 1
ATOM 850 C CA . LYS A 1 109 ? -14.429 -12.847 24.951 1.00 55.03 109 LYS A CA 1
ATOM 851 C C . LYS A 1 109 ? -12.967 -12.385 25.071 1.00 55.03 109 LYS A C 1
ATOM 853 O O . LYS A 1 109 ? -12.193 -13.085 25.705 1.00 55.03 109 LYS A O 1
ATOM 858 N N . GLU A 1 110 ? -12.589 -11.236 24.511 1.00 53.28 110 GLU A N 1
ATOM 859 C CA . GLU A 1 110 ? -11.224 -10.673 24.621 1.00 53.28 110 GLU A CA 1
ATOM 860 C C . GLU A 1 110 ? -11.091 -9.585 25.709 1.00 53.28 110 GLU A C 1
ATOM 862 O O . GLU A 1 110 ? -10.070 -8.907 25.791 1.00 53.28 110 GLU A O 1
ATOM 867 N N . ALA A 1 111 ? -12.129 -9.388 26.532 1.00 48.88 111 ALA A N 1
ATOM 868 C CA . ALA A 1 111 ? -12.167 -8.383 27.602 1.00 48.88 111 ALA A CA 1
ATOM 869 C C . ALA A 1 111 ? -11.984 -8.968 29.021 1.00 48.88 111 ALA A C 1
ATOM 871 O O . ALA A 1 111 ? -12.323 -8.292 29.993 1.00 48.88 111 ALA A O 1
ATOM 872 N N . ALA A 1 112 ? -11.482 -10.203 29.135 1.00 43.47 112 ALA A N 1
ATOM 873 C CA . ALA A 1 112 ? -11.179 -10.873 30.403 1.00 43.47 112 ALA A CA 1
ATOM 874 C C . ALA A 1 112 ? -9.671 -11.084 30.565 1.00 43.47 112 ALA A C 1
ATOM 876 O O . ALA A 1 112 ? -9.047 -11.565 29.592 1.00 43.47 112 ALA A O 1
#